Protein AF-A0A0M3TAP2-F1 (afdb_monomer)

Nearest PDB structures (foldseek):
  7vp4-assembly1_B  TM=6.637E-01  e=4.393E+00  Arabidopsis thaliana
  7vp2-assembly1_B  TM=6.674E-01  e=4.925E+00  Arabidopsis thaliana
  8uh7-assembly1_A  TM=3.361E-01  e=6.191E+00  Tequatrovirus

Organism: NCBI:txid361183

Solvent-accessible surface area (backbone atoms only — not comparable to full-atom values): 7162 Å² total; per-residue (Å²): 133,88,81,79,73,79,71,93,79,73,76,80,81,86,81,86,83,87,78,52,71,69,60,49,52,56,29,46,54,50,8,61,77,68,75,52,50,55,72,52,31,51,49,48,53,52,46,47,50,44,43,66,69,48,61,63,61,32,68,65,53,48,38,52,53,38,40,70,74,40,45,30,42,64,60,30,42,53,55,42,41,74,75,36,75,85,58,90,76,47,56,67,55,44,50,48,50,52,53,54,48,28,73,81,38,75,84,50,62,50,53,67,57,19,49,54,67,72,78,106

Mean predicted aligned error: 12.62 Å

Structure (mmCIF, N/CA/C/O backbone):
data_AF-A0A0M3TAP2-F1
#
_entry.id   AF-A0A0M3TAP2-F1
#
loop_
_atom_site.group_PDB
_atom_site.id
_atom_site.type_symbol
_atom_site.label_atom_id
_atom_site.label_alt_id
_atom_site.label_comp_id
_atom_site.label_asym_id
_atom_site.label_entity_id
_atom_site.label_seq_id
_atom_site.pdbx_PDB_ins_code
_atom_site.Cartn_x
_atom_site.Cartn_y
_atom_site.Cartn_z
_atom_site.occupancy
_atom_site.B_iso_or_equiv
_atom_site.auth_seq_id
_atom_site.auth_comp_id
_atom_site.auth_asym_id
_atom_site.auth_atom_id
_atom_site.pdbx_PDB_model_num
ATOM 1 N N . MET A 1 1 ? 13.777 -1.910 11.041 1.00 35.25 1 MET A N 1
ATOM 2 C CA . MET A 1 1 ? 12.643 -1.179 10.435 1.00 35.25 1 MET A CA 1
ATOM 3 C C . MET A 1 1 ? 13.176 0.134 9.886 1.00 35.25 1 MET A C 1
ATOM 5 O O . MET A 1 1 ? 13.505 1.017 10.667 1.00 35.25 1 MET A O 1
ATOM 9 N N . SER A 1 2 ? 13.387 0.226 8.573 1.00 39.41 2 SER A N 1
ATOM 10 C CA . SER A 1 2 ? 13.951 1.425 7.941 1.00 39.41 2 SER A CA 1
ATOM 11 C C . SER A 1 2 ? 12.888 2.520 7.873 1.00 39.41 2 SER A C 1
ATOM 13 O O . SER A 1 2 ? 11.932 2.415 7.113 1.00 39.41 2 SER A O 1
ATOM 15 N N . GLY A 1 3 ? 13.037 3.541 8.718 1.00 45.69 3 GLY A N 1
ATOM 16 C CA . GLY A 1 3 ? 12.188 4.728 8.742 1.00 45.69 3 GLY A CA 1
ATOM 17 C C . GLY A 1 3 ? 12.536 5.678 7.602 1.00 45.69 3 GLY A C 1
ATOM 18 O O . GLY A 1 3 ? 13.289 6.632 7.795 1.00 45.69 3 GLY A O 1
ATOM 19 N N . GLU A 1 4 ? 11.991 5.428 6.415 1.00 44.03 4 GLU A N 1
ATOM 20 C CA . GLU A 1 4 ? 11.967 6.427 5.348 1.00 44.03 4 GLU A CA 1
ATOM 21 C C . GLU A 1 4 ? 11.015 7.556 5.769 1.00 44.03 4 GLU A C 1
ATOM 23 O O . GLU A 1 4 ? 9.792 7.405 5.787 1.00 44.03 4 GLU A O 1
ATOM 28 N N . LYS A 1 5 ? 11.584 8.691 6.192 1.00 45.12 5 LYS A N 1
ATOM 29 C CA . LYS A 1 5 ? 10.807 9.903 6.470 1.00 45.12 5 LYS A CA 1
ATOM 30 C C . LYS A 1 5 ? 10.187 10.405 5.157 1.00 45.12 5 LYS A C 1
ATOM 32 O O . LYS A 1 5 ? 10.894 10.451 4.150 1.00 45.12 5 LYS A O 1
ATOM 37 N N . PRO A 1 6 ? 8.906 10.815 5.149 1.00 49.53 6 PRO A N 1
ATOM 38 C CA . PRO A 1 6 ? 8.265 11.342 3.948 1.00 49.53 6 PRO A CA 1
ATOM 39 C C . PRO A 1 6 ? 9.009 12.581 3.424 1.00 49.53 6 PRO A C 1
ATOM 41 O O . PRO A 1 6 ? 9.437 13.426 4.213 1.00 49.53 6 PRO A O 1
ATOM 44 N N . SER A 1 7 ? 9.152 12.687 2.095 1.00 47.53 7 SER A N 1
ATOM 45 C CA . SER A 1 7 ? 9.855 13.789 1.422 1.00 47.53 7 SER A CA 1
ATOM 46 C C . SER A 1 7 ? 9.405 15.170 1.927 1.00 47.53 7 SER A C 1
ATOM 48 O O . SER A 1 7 ? 8.196 15.430 2.011 1.00 47.53 7 SER A O 1
ATOM 50 N N . PRO A 1 8 ? 10.350 16.082 2.224 1.00 46.44 8 PRO A N 1
ATOM 51 C CA . PRO A 1 8 ? 10.049 17.391 2.784 1.00 46.44 8 PRO A CA 1
ATOM 52 C C . PRO A 1 8 ? 9.339 18.244 1.726 1.00 46.44 8 PRO A C 1
ATOM 54 O O . PRO A 1 8 ? 9.951 18.695 0.765 1.00 46.44 8 PRO A O 1
ATOM 57 N N . GLY A 1 9 ? 8.026 18.437 1.873 1.00 52.25 9 GLY A N 1
ATOM 58 C CA . GLY A 1 9 ? 7.258 19.344 1.009 1.00 52.25 9 GLY A CA 1
ATOM 59 C C . GLY A 1 9 ? 5.792 18.973 0.797 1.00 52.25 9 GLY A C 1
ATOM 60 O O . GLY A 1 9 ? 4.984 19.841 0.467 1.00 52.25 9 GLY A O 1
ATOM 61 N N . ARG A 1 10 ? 5.394 17.716 1.031 1.00 62.09 10 ARG A N 1
ATOM 62 C CA . ARG A 1 10 ? 3.985 17.324 0.893 1.00 62.09 10 ARG A CA 1
ATOM 63 C C . ARG A 1 10 ? 3.212 17.690 2.161 1.00 62.09 10 ARG A C 1
ATOM 65 O O . ARG A 1 10 ? 3.291 16.987 3.163 1.00 62.09 10 ARG A O 1
ATOM 72 N N . ARG A 1 11 ? 2.442 18.785 2.125 1.00 69.44 11 ARG A N 1
ATOM 73 C CA . ARG A 1 11 ? 1.463 19.082 3.186 1.00 69.44 11 ARG A CA 1
ATOM 74 C C . ARG A 1 11 ? 0.435 17.953 3.236 1.00 69.44 11 ARG A C 1
ATOM 76 O O . ARG A 1 11 ? -0.215 17.662 2.230 1.00 69.44 11 ARG A O 1
ATOM 83 N N . LEU A 1 12 ? 0.292 17.325 4.401 1.00 78.44 12 LEU A N 1
ATOM 84 C CA . LEU A 1 12 ? -0.775 16.361 4.640 1.00 78.44 12 LEU A CA 1
ATOM 85 C C . LEU A 1 12 ? -2.117 17.088 4.522 1.00 78.44 12 LEU A C 1
ATOM 87 O O . LEU A 1 12 ? -2.323 18.136 5.138 1.00 78.44 12 LEU A O 1
ATOM 91 N N . LYS A 1 13 ? -3.020 16.554 3.699 1.00 84.94 13 LYS A N 1
ATOM 92 C CA . LYS A 1 13 ? -4.389 17.064 3.623 1.00 84.94 13 LYS A CA 1
ATOM 93 C C . LYS A 1 13 ? -5.145 16.529 4.833 1.00 84.94 13 LYS A C 1
ATOM 95 O O . LYS A 1 13 ? -5.250 15.317 4.995 1.00 84.94 13 LYS A O 1
ATOM 100 N N . ARG A 1 14 ? -5.658 17.428 5.674 1.00 86.06 14 ARG A N 1
ATOM 101 C CA . ARG A 1 14 ? -6.565 17.042 6.756 1.00 86.06 14 ARG A CA 1
ATOM 102 C C . ARG A 1 14 ? -7.918 16.690 6.151 1.00 86.06 14 ARG A C 1
ATOM 104 O O . ARG A 1 14 ? -8.450 17.469 5.363 1.00 86.06 14 ARG A O 1
ATOM 111 N N . ILE A 1 15 ? -8.458 15.549 6.547 1.00 86.56 15 ILE A N 1
ATOM 112 C CA . ILE A 1 15 ? -9.829 15.148 6.241 1.00 86.56 15 ILE A CA 1
ATOM 113 C C . ILE A 1 15 ? -10.623 15.069 7.545 1.00 86.56 15 ILE A C 1
ATOM 115 O O . ILE A 1 15 ? -10.053 14.780 8.598 1.00 86.56 15 ILE A O 1
ATOM 119 N N . SER A 1 16 ? -11.920 15.344 7.458 1.00 90.62 16 SER A N 1
ATOM 120 C CA . SER A 1 16 ? -12.900 15.067 8.506 1.00 90.62 16 SER A CA 1
ATOM 121 C C . SER A 1 16 ? -13.933 14.133 7.901 1.00 90.62 16 SER A C 1
ATOM 123 O O . SER A 1 16 ? -14.413 14.401 6.800 1.00 90.62 16 SER A O 1
ATOM 125 N N . VAL A 1 17 ? -14.247 13.043 8.591 1.00 87.62 17 VAL A N 1
ATOM 126 C CA . VAL A 1 17 ? -15.161 12.012 8.094 1.00 87.62 17 VAL A CA 1
ATOM 127 C C . VAL A 1 17 ? -16.207 11.749 9.167 1.00 87.62 17 VAL A C 1
ATOM 129 O O . VAL A 1 17 ? -15.862 11.642 10.341 1.00 87.62 17 VAL A O 1
ATOM 132 N N . ALA A 1 18 ? -17.472 11.679 8.758 1.00 93.19 18 ALA A N 1
ATOM 133 C CA . ALA A 1 18 ? -18.547 11.151 9.585 1.00 93.19 18 ALA A CA 1
ATOM 134 C C . ALA A 1 18 ? -18.678 9.658 9.276 1.00 93.19 18 ALA A C 1
ATOM 136 O O . ALA A 1 18 ? -18.801 9.287 8.108 1.00 93.19 18 ALA A O 1
ATOM 137 N N . LEU A 1 19 ? -18.601 8.827 10.310 1.00 92.06 19 LEU A N 1
ATOM 138 C CA . LEU A 1 19 ? -18.766 7.384 10.188 1.00 92.06 19 LEU A CA 1
ATOM 139 C C . LEU A 1 19 ? -20.251 7.029 10.265 1.00 92.06 19 LEU A C 1
ATOM 141 O O . LEU A 1 19 ? -21.010 7.683 10.984 1.00 92.06 19 LEU A O 1
ATOM 145 N N . GLN A 1 20 ? -20.653 6.016 9.504 1.00 94.69 20 GLN A N 1
ATOM 146 C CA . GLN A 1 20 ? -21.986 5.429 9.613 1.00 94.69 20 GLN A CA 1
ATOM 147 C C . GLN A 1 20 ? -22.091 4.571 10.884 1.00 94.69 20 GLN A C 1
ATOM 149 O O . GLN A 1 20 ? -21.078 4.211 11.485 1.00 94.69 20 GLN A O 1
ATOM 154 N N . GLU A 1 21 ? -23.318 4.289 11.324 1.00 94.25 21 GLU A N 1
ATOM 155 C CA . GLU A 1 21 ? -23.587 3.561 12.574 1.00 94.25 21 GLU A CA 1
ATOM 156 C C . GLU A 1 21 ? -22.976 2.152 12.565 1.00 94.25 21 GLU A C 1
ATOM 158 O O . GLU A 1 21 ? -22.303 1.766 13.514 1.00 94.25 21 GLU A O 1
ATOM 163 N N . ASP A 1 22 ? -23.112 1.429 11.456 1.00 93.81 22 ASP A N 1
ATOM 164 C CA . ASP A 1 22 ? -22.517 0.107 11.237 1.00 93.81 22 ASP A CA 1
ATOM 165 C C . ASP A 1 22 ? -20.980 0.125 11.300 1.00 93.81 22 ASP A C 1
ATOM 167 O O . ASP A 1 22 ? -20.362 -0.759 11.891 1.00 93.81 22 ASP A O 1
ATOM 171 N N . GLN A 1 23 ? -20.350 1.162 10.744 1.00 92.25 23 GLN A N 1
ATOM 172 C CA . GLN A 1 23 ? -18.900 1.363 10.810 1.00 92.25 23 GLN A CA 1
ATOM 173 C C . GLN A 1 23 ? -18.429 1.661 12.235 1.00 9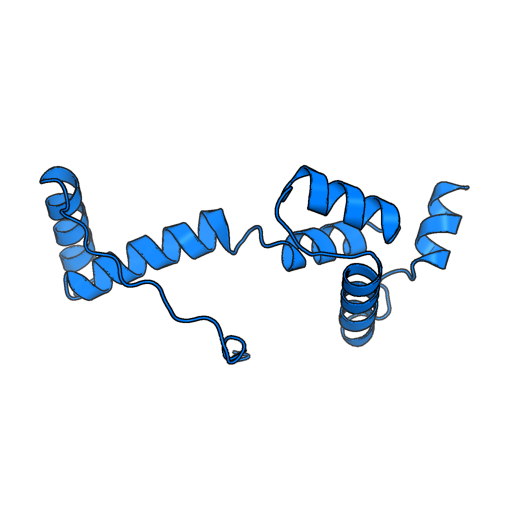2.25 23 GLN A C 1
ATOM 175 O O . GLN A 1 23 ? -17.331 1.259 12.615 1.00 92.25 23 GLN A O 1
ATOM 180 N N . TYR A 1 24 ? -19.242 2.379 13.011 1.00 94.44 24 TYR A N 1
ATOM 181 C CA . TYR A 1 24 ? -18.965 2.657 14.416 1.00 94.44 24 TYR A CA 1
ATOM 182 C C . TYR A 1 24 ? -19.015 1.377 15.246 1.00 94.44 24 TYR A C 1
ATOM 184 O O . TYR A 1 24 ? -18.051 1.081 15.945 1.00 94.44 24 TYR A O 1
ATOM 192 N N . ILE A 1 25 ? -20.091 0.601 15.092 1.00 95.44 25 ILE A N 1
ATOM 193 C CA . ILE A 1 25 ? -20.286 -0.679 15.782 1.00 95.44 25 ILE A CA 1
ATOM 194 C C . ILE A 1 25 ? -19.126 -1.627 15.472 1.00 95.44 25 ILE A C 1
ATOM 196 O O . ILE A 1 25 ? -18.484 -2.133 16.386 1.00 95.44 25 ILE A O 1
ATOM 200 N N . GLY A 1 26 ? -18.777 -1.796 14.193 1.00 93.81 26 GLY A N 1
ATOM 201 C CA . GLY A 1 26 ? -17.665 -2.670 13.815 1.00 93.81 26 GLY A CA 1
ATOM 202 C C . GLY A 1 26 ? -16.313 -2.223 14.390 1.00 93.81 26 GLY A C 1
ATOM 203 O O . GLY A 1 26 ? -15.470 -3.058 14.706 1.00 93.81 26 GLY A O 1
ATOM 204 N N . LEU A 1 27 ? -16.081 -0.917 14.560 1.00 94.81 27 LEU A N 1
ATOM 205 C CA . LEU A 1 27 ? -14.862 -0.421 15.208 1.00 94.81 27 LEU A CA 1
ATOM 206 C C . LEU A 1 27 ? -14.868 -0.636 16.727 1.00 94.81 27 LEU A C 1
ATOM 208 O O . LEU A 1 27 ? -13.797 -0.853 17.294 1.00 94.81 27 LEU A O 1
ATOM 212 N N . GLU A 1 28 ? -16.031 -0.562 17.378 1.00 96.50 28 GLU A N 1
ATOM 213 C CA . GLU A 1 28 ? -16.179 -0.873 18.805 1.00 96.50 28 GLU A CA 1
ATOM 214 C C . GLU A 1 28 ? -15.897 -2.351 19.075 1.00 96.50 28 GLU A C 1
ATOM 216 O O . GLU A 1 28 ? -15.077 -2.648 19.940 1.00 96.50 28 GLU A O 1
ATOM 221 N N . GLU A 1 29 ? -16.459 -3.258 18.270 1.00 95.31 29 GLU A N 1
ATOM 222 C CA . GLU A 1 29 ? -16.187 -4.701 18.355 1.00 95.31 29 GLU A CA 1
ATOM 223 C C . GLU A 1 29 ? -14.682 -4.994 18.245 1.00 95.31 29 GLU A C 1
ATOM 225 O O . GLU A 1 29 ? -14.103 -5.675 19.090 1.00 95.31 29 GLU A O 1
ATOM 230 N N . VAL A 1 30 ? -14.006 -4.397 17.256 1.00 89.12 30 VAL A N 1
ATOM 231 C CA . VAL A 1 30 ? -12.551 -4.546 17.080 1.00 89.12 30 VAL A CA 1
ATOM 232 C C . VAL A 1 30 ? -11.773 -3.981 18.271 1.00 89.12 30 VAL A C 1
ATOM 234 O O . VAL A 1 30 ? -10.771 -4.563 18.690 1.00 89.12 30 VAL A O 1
ATOM 237 N N . ALA A 1 31 ? -12.197 -2.839 18.816 1.00 93.00 31 ALA A N 1
ATOM 238 C CA . ALA A 1 31 ? -11.540 -2.226 19.965 1.00 93.00 31 ALA A CA 1
ATOM 239 C C . ALA A 1 31 ? -11.655 -3.106 21.219 1.00 93.00 31 ALA A C 1
ATOM 241 O O . ALA A 1 31 ? -10.661 -3.276 21.930 1.00 93.00 31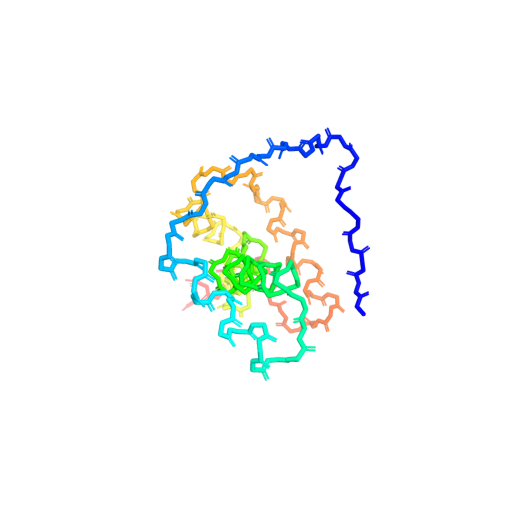 ALA A O 1
ATOM 242 N N . GLU A 1 32 ? -12.830 -3.691 21.458 1.00 94.81 32 GLU A N 1
ATOM 243 C CA . GLU A 1 32 ? -13.080 -4.625 22.557 1.00 94.81 32 GLU A CA 1
ATOM 244 C C . GLU A 1 32 ? -12.260 -5.908 22.403 1.00 94.81 32 GLU A C 1
ATOM 246 O O . GLU A 1 32 ? -11.516 -6.266 23.321 1.00 94.81 32 GLU A O 1
ATOM 251 N N . ASP A 1 33 ? -12.311 -6.541 21.228 1.00 92.19 33 ASP A N 1
ATOM 252 C CA . ASP A 1 33 ? -11.586 -7.781 20.933 1.00 92.19 33 ASP A CA 1
ATOM 253 C C . ASP A 1 33 ? -10.069 -7.623 21.102 1.00 92.19 33 ASP A C 1
ATOM 255 O O . ASP A 1 33 ? -9.375 -8.524 21.583 1.00 92.19 33 ASP A O 1
ATOM 259 N N . MET A 1 34 ? -9.536 -6.463 20.717 1.00 84.94 34 MET A N 1
ATOM 260 C CA . MET A 1 34 ? -8.109 -6.159 20.818 1.00 84.94 34 MET A CA 1
ATOM 261 C C . MET A 1 34 ? -7.708 -5.557 22.174 1.00 84.94 34 MET A C 1
ATOM 263 O O . MET A 1 34 ? -6.511 -5.437 22.449 1.00 84.94 34 MET A O 1
ATOM 267 N N . GLY A 1 35 ? -8.667 -5.156 23.015 1.00 91.50 35 GLY A N 1
ATOM 268 C CA . GLY A 1 35 ? -8.411 -4.443 24.268 1.00 91.50 35 GLY A CA 1
ATOM 269 C C . GLY A 1 35 ? -7.740 -3.075 24.071 1.00 91.50 35 GLY A C 1
ATOM 270 O O . GLY A 1 35 ? -6.891 -2.680 24.873 1.00 91.50 35 GLY A O 1
ATOM 271 N N . VAL A 1 36 ? -8.078 -2.365 22.991 1.00 89.81 36 VAL A N 1
ATOM 272 C CA . VAL A 1 36 ? -7.501 -1.059 22.615 1.00 89.81 36 VAL A CA 1
ATOM 273 C C . VAL A 1 36 ? -8.570 0.031 22.56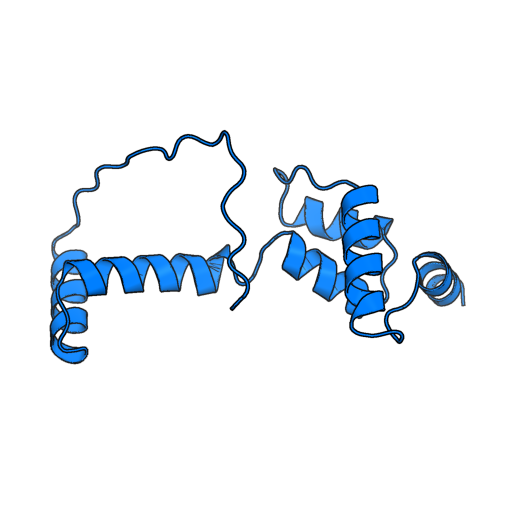4 1.00 89.81 36 VAL A C 1
ATOM 275 O O . VAL A 1 36 ? -9.754 -0.215 22.767 1.00 89.81 36 VAL A O 1
ATOM 278 N N . THR A 1 37 ? -8.170 1.279 22.307 1.00 90.62 37 THR A N 1
ATOM 279 C CA . THR A 1 37 ? -9.143 2.365 22.145 1.00 90.62 37 THR A CA 1
ATOM 280 C C . THR A 1 37 ? -9.789 2.340 20.760 1.00 90.62 37 THR A C 1
ATOM 282 O O . THR A 1 37 ? -9.175 1.913 19.782 1.00 90.62 37 THR A O 1
ATOM 285 N N . LEU A 1 38 ? -10.984 2.923 20.637 1.00 90.38 38 LEU A N 1
ATOM 286 C CA . LEU A 1 38 ? -11.666 3.089 19.348 1.00 90.38 38 LEU A CA 1
ATOM 287 C C . LEU A 1 38 ? -10.804 3.829 18.306 1.00 90.38 38 LEU A C 1
ATOM 289 O O . LEU A 1 38 ? -10.825 3.516 17.117 1.00 90.38 38 LEU A O 1
ATOM 293 N N . ALA A 1 39 ? -10.000 4.802 18.748 1.00 83.38 39 ALA A N 1
ATOM 294 C CA . ALA A 1 39 ? -9.082 5.527 17.874 1.00 83.38 39 ALA A CA 1
ATOM 295 C C . ALA A 1 39 ? -7.922 4.647 17.377 1.00 83.38 39 ALA A C 1
ATOM 297 O O . ALA A 1 39 ? -7.453 4.840 16.255 1.00 83.38 39 ALA A O 1
ATOM 298 N N . ASP A 1 40 ? -7.449 3.707 18.198 1.00 74.31 40 ASP A N 1
ATOM 299 C CA . ASP A 1 40 ? -6.428 2.737 17.802 1.00 74.31 40 ASP A CA 1
ATOM 300 C C . ASP A 1 40 ? -7.006 1.710 16.826 1.00 74.31 40 ASP A C 1
ATOM 302 O O . ASP A 1 40 ? -6.396 1.476 15.786 1.00 74.31 40 ASP A O 1
ATOM 306 N N . ALA A 1 41 ? -8.214 1.201 17.088 1.00 86.12 41 ALA A N 1
ATOM 307 C CA . ALA A 1 41 ? -8.941 0.323 16.170 1.00 86.12 41 ALA A CA 1
ATOM 308 C C . ALA A 1 41 ? -9.167 0.993 14.803 1.00 86.12 41 ALA A C 1
ATOM 310 O O . ALA A 1 41 ? -8.867 0.413 13.761 1.00 86.12 41 ALA A O 1
ATOM 311 N N . ALA A 1 42 ? -9.590 2.264 14.788 1.00 88.00 42 ALA A N 1
ATOM 312 C CA . ALA A 1 42 ? -9.748 3.032 13.553 1.00 88.00 42 ALA A CA 1
ATOM 313 C C . ALA A 1 42 ? -8.419 3.213 12.802 1.00 88.00 42 ALA A C 1
ATOM 315 O O . ALA A 1 42 ? -8.372 3.087 11.576 1.00 88.00 42 ALA A O 1
ATOM 316 N N . ARG A 1 43 ? -7.320 3.492 13.518 1.00 82.50 43 ARG A N 1
ATOM 317 C CA . ARG A 1 43 ? -5.987 3.567 12.900 1.00 82.50 43 ARG A CA 1
ATOM 318 C C . ARG A 1 43 ? -5.563 2.226 12.325 1.00 82.50 43 ARG A C 1
ATOM 320 O O . ARG A 1 43 ? -5.021 2.219 11.225 1.00 82.50 43 ARG A O 1
ATOM 327 N N . GLU A 1 44 ? -5.811 1.127 13.024 1.00 79.31 44 GLU A N 1
ATOM 328 C CA . GLU A 1 44 ? -5.455 -0.209 12.553 1.00 79.31 44 GLU A CA 1
ATOM 329 C C . GLU A 1 44 ? -6.268 -0.609 11.321 1.00 79.31 44 GLU A C 1
ATOM 331 O O . GLU A 1 44 ? -5.690 -1.062 10.341 1.00 79.31 44 GLU A O 1
ATOM 336 N N . ALA A 1 45 ? -7.575 -0.338 11.294 1.00 85.94 45 ALA A N 1
ATOM 337 C CA . ALA A 1 45 ? -8.413 -0.579 10.121 1.00 85.94 45 ALA A CA 1
ATOM 338 C C . ALA A 1 45 ? -7.923 0.211 8.892 1.00 85.94 45 ALA A C 1
ATOM 340 O O . ALA A 1 45 ? -7.759 -0.349 7.805 1.00 85.94 45 ALA A O 1
ATOM 341 N N . ILE A 1 46 ? -7.612 1.502 9.069 1.00 85.31 46 ILE A N 1
ATOM 342 C CA . ILE A 1 46 ? -7.047 2.345 8.004 1.00 85.31 46 ILE A CA 1
ATOM 343 C C . ILE A 1 46 ? -5.678 1.815 7.568 1.00 85.31 46 ILE A C 1
ATOM 345 O O . ILE A 1 46 ? -5.412 1.719 6.371 1.00 85.31 46 ILE A O 1
ATOM 349 N N . ASN A 1 47 ? -4.808 1.465 8.516 1.00 73.00 47 ASN A N 1
ATOM 350 C CA . ASN A 1 47 ? -3.488 0.920 8.220 1.00 73.00 47 ASN A CA 1
ATOM 351 C C . ASN A 1 47 ? -3.601 -0.400 7.472 1.00 73.00 47 ASN A C 1
ATOM 353 O O . ASN A 1 47 ? -2.913 -0.566 6.479 1.00 73.00 47 ASN A O 1
ATOM 357 N N . SER A 1 48 ? -4.473 -1.309 7.892 1.00 77.62 48 SER A N 1
ATOM 358 C CA . SER A 1 48 ? -4.696 -2.596 7.242 1.00 77.62 48 SER A CA 1
ATOM 359 C C . SER A 1 48 ? -5.206 -2.413 5.816 1.00 77.62 48 SER A C 1
ATOM 361 O O . SER A 1 48 ? -4.624 -2.979 4.894 1.00 77.62 48 SER A O 1
ATOM 363 N N . TYR A 1 49 ? -6.195 -1.545 5.590 1.00 79.81 49 TYR A N 1
ATOM 364 C CA . TYR A 1 49 ? -6.652 -1.203 4.240 1.00 79.81 49 TYR A CA 1
ATOM 365 C C . TYR A 1 49 ? -5.507 -0.630 3.392 1.00 79.81 49 TYR A C 1
ATOM 367 O O . TYR A 1 49 ? -5.218 -1.098 2.289 1.00 79.81 49 TYR A O 1
ATOM 375 N N . LEU A 1 50 ? -4.774 0.348 3.929 1.00 74.44 50 LEU A N 1
ATOM 376 C CA . LEU A 1 50 ? -3.665 0.969 3.214 1.00 74.44 50 LEU A CA 1
ATOM 377 C C . LEU A 1 50 ? -2.505 -0.002 2.980 1.00 74.44 50 LEU A C 1
ATOM 379 O O . LEU A 1 50 ? -1.891 0.061 1.923 1.00 74.44 50 LEU A O 1
ATOM 383 N N . LEU A 1 51 ? -2.198 -0.901 3.912 1.00 65.25 51 LEU A N 1
ATOM 384 C CA . LEU A 1 51 ? -1.090 -1.852 3.831 1.00 65.25 51 LEU A CA 1
ATOM 385 C C . LEU A 1 51 ? -1.415 -3.030 2.920 1.00 65.25 51 LEU A C 1
ATOM 387 O O . LEU A 1 51 ? -0.576 -3.415 2.103 1.00 65.25 51 LEU A O 1
ATOM 391 N N . THR A 1 52 ? -2.623 -3.565 3.036 1.00 62.91 52 THR A N 1
ATOM 392 C CA . THR A 1 52 ? -3.074 -4.761 2.325 1.00 62.91 52 THR A CA 1
ATOM 393 C C . THR A 1 52 ? -3.498 -4.417 0.901 1.00 62.91 52 THR A C 1
ATOM 395 O O . THR A 1 52 ? -3.076 -5.091 -0.039 1.00 62.91 52 THR A O 1
ATOM 398 N N . GLU A 1 53 ? -4.236 -3.321 0.707 1.00 57.62 53 GLU A N 1
ATOM 399 C CA . GLU A 1 53 ? -4.770 -2.955 -0.609 1.00 57.62 53 GLU A CA 1
ATOM 400 C C . GLU A 1 53 ? -3.881 -1.966 -1.378 1.00 57.62 53 GLU A C 1
ATOM 402 O O . GLU A 1 53 ? -3.780 -2.062 -2.601 1.00 57.62 53 GLU A O 1
ATOM 407 N N . HIS A 1 54 ? -3.159 -1.061 -0.700 1.00 51.28 54 HIS A N 1
ATOM 408 C CA . HIS A 1 54 ? -2.432 0.026 -1.379 1.00 51.28 54 HIS A CA 1
ATOM 409 C C . HIS A 1 54 ? -0.894 0.008 -1.245 1.00 51.28 54 HIS A C 1
ATOM 411 O O . HIS A 1 54 ? -0.207 0.436 -2.173 1.00 51.28 54 HIS A O 1
ATOM 417 N N . TRP A 1 55 ? -0.304 -0.484 -0.149 1.00 53.31 55 TRP A N 1
ATOM 418 C CA . TRP A 1 55 ? 1.156 -0.516 0.074 1.00 53.31 55 TRP A CA 1
ATOM 419 C C . TRP A 1 55 ? 1.759 -1.918 -0.118 1.00 53.31 55 TRP A C 1
ATOM 421 O O . TRP A 1 55 ? 2.982 -2.079 -0.178 1.00 53.31 55 TRP A O 1
ATOM 431 N N . GLY A 1 56 ? 0.928 -2.950 -0.276 1.00 53.88 56 GLY A N 1
ATOM 432 C CA . GLY A 1 56 ? 1.298 -4.240 -0.864 1.00 53.88 56 GLY A CA 1
ATOM 433 C C . GLY A 1 56 ? 1.541 -4.139 -2.374 1.00 53.88 56 GLY A C 1
ATOM 434 O O . GLY A 1 56 ? 2.358 -4.873 -2.922 1.00 53.88 56 GLY A O 1
ATOM 435 N N . GLN A 1 57 ? 0.904 -3.162 -3.023 1.00 65.94 57 GLN A N 1
ATOM 436 C CA . GLN A 1 57 ? 0.992 -2.890 -4.455 1.00 65.94 57 GLN A CA 1
ATOM 437 C C . GLN A 1 57 ? 1.486 -1.460 -4.705 1.00 65.94 57 GLN A C 1
ATOM 439 O O . GLN A 1 57 ? 0.814 -0.666 -5.349 1.00 65.94 57 GLN A O 1
ATOM 444 N N . THR A 1 58 ? 2.653 -1.089 -4.176 1.00 78.56 58 THR A N 1
ATOM 445 C CA . THR A 1 58 ? 3.278 0.179 -4.580 1.00 78.56 58 THR A CA 1
ATOM 446 C C . THR A 1 58 ? 3.933 0.038 -5.948 1.00 78.56 58 THR A C 1
ATOM 448 O O . THR A 1 58 ? 4.304 -1.062 -6.364 1.00 78.56 58 THR A O 1
ATOM 451 N N . VAL A 1 59 ? 4.153 1.170 -6.617 1.00 82.62 59 VAL A N 1
ATOM 452 C CA . VAL A 1 59 ? 4.960 1.229 -7.842 1.00 82.62 59 VAL A CA 1
ATOM 453 C C . VAL A 1 59 ? 6.318 0.546 -7.641 1.00 82.62 59 VAL A C 1
ATOM 455 O O . VAL A 1 59 ? 6.713 -0.274 -8.463 1.00 82.62 59 VAL A O 1
ATOM 458 N N . GLY A 1 60 ? 6.994 0.826 -6.521 1.00 85.62 60 GLY A N 1
ATOM 459 C CA . GLY A 1 60 ? 8.282 0.218 -6.187 1.00 85.62 60 GLY A CA 1
ATOM 460 C C . GLY A 1 60 ? 8.194 -1.298 -6.019 1.00 85.62 60 GLY A C 1
ATOM 461 O O . GLY A 1 60 ? 8.955 -2.013 -6.657 1.00 85.62 60 GLY A O 1
ATOM 462 N N . LYS A 1 61 ? 7.223 -1.807 -5.246 1.00 87.44 61 LYS A N 1
ATOM 463 C CA . LYS A 1 61 ? 7.048 -3.258 -5.062 1.00 87.44 61 LYS A CA 1
ATOM 464 C C . LYS A 1 61 ? 6.704 -3.975 -6.362 1.00 87.44 61 LYS A C 1
ATOM 466 O O . LYS A 1 61 ? 7.213 -5.065 -6.605 1.00 87.44 61 LYS A O 1
ATOM 471 N N . LEU A 1 62 ? 5.856 -3.376 -7.201 1.00 89.94 62 LEU A N 1
ATOM 472 C CA . LEU A 1 62 ? 5.564 -3.931 -8.519 1.00 89.94 62 LEU A CA 1
ATOM 473 C C . LEU A 1 62 ? 6.822 -3.934 -9.392 1.00 89.94 62 LEU A C 1
ATOM 475 O O . LEU A 1 62 ? 7.138 -4.962 -9.979 1.00 89.94 62 LEU A O 1
ATOM 479 N N . ALA A 1 63 ? 7.562 -2.825 -9.440 1.00 91.81 63 ALA A N 1
ATOM 480 C CA . ALA A 1 63 ? 8.797 -2.736 -10.210 1.00 91.81 63 ALA A CA 1
ATOM 481 C C . ALA A 1 63 ? 9.821 -3.787 -9.756 1.00 91.81 63 ALA A C 1
ATOM 483 O O . A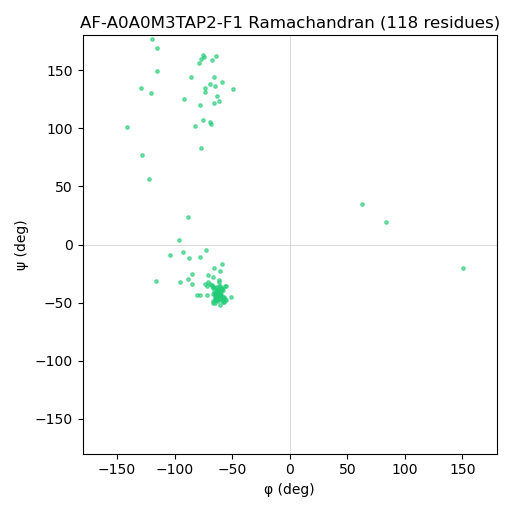LA A 1 63 ? 10.355 -4.516 -10.587 1.00 91.81 63 ALA A O 1
ATOM 484 N N . GLU A 1 64 ? 10.047 -3.919 -8.448 1.00 92.94 64 GLU A N 1
ATOM 485 C CA . GLU A 1 64 ? 10.950 -4.916 -7.866 1.00 92.94 64 GLU A CA 1
ATOM 486 C C . GLU A 1 64 ? 10.498 -6.351 -8.200 1.00 92.94 64 GLU A C 1
ATOM 488 O O . GLU A 1 64 ? 11.312 -7.176 -8.621 1.00 92.94 64 GLU A O 1
ATOM 493 N N . ALA A 1 65 ? 9.197 -6.648 -8.112 1.00 92.69 65 ALA A N 1
ATOM 494 C CA . ALA A 1 65 ? 8.653 -7.960 -8.465 1.00 92.69 65 ALA A CA 1
ATOM 495 C C . ALA A 1 65 ? 8.816 -8.293 -9.959 1.00 92.69 65 ALA A C 1
ATOM 497 O O . ALA A 1 65 ? 9.159 -9.422 -10.309 1.00 92.69 65 ALA A O 1
ATOM 498 N N . GLU A 1 66 ? 8.589 -7.330 -10.853 1.00 94.75 66 GLU A N 1
ATOM 499 C CA . GLU A 1 66 ? 8.759 -7.520 -12.298 1.00 94.75 66 GLU A CA 1
ATOM 500 C C . GLU A 1 66 ? 10.246 -7.621 -12.694 1.00 94.75 66 GLU A C 1
ATOM 502 O O . GLU A 1 66 ? 10.607 -8.447 -13.534 1.00 94.75 66 GLU A O 1
ATOM 507 N N . ILE A 1 67 ? 11.139 -6.876 -12.031 1.00 95.38 67 ILE A N 1
ATOM 508 C CA . ILE A 1 67 ? 12.596 -7.019 -12.192 1.00 95.38 67 ILE A CA 1
ATOM 509 C C . ILE A 1 67 ? 13.055 -8.418 -11.762 1.00 95.38 67 ILE A C 1
ATOM 511 O O . ILE A 1 67 ? 13.852 -9.043 -12.466 1.00 95.38 67 ILE A O 1
ATOM 515 N N . ALA A 1 68 ? 12.547 -8.936 -10.638 1.00 92.94 68 ALA A N 1
ATOM 516 C CA . ALA A 1 68 ? 12.888 -10.273 -10.148 1.00 92.94 68 ALA A CA 1
ATOM 517 C C . ALA A 1 68 ? 12.483 -11.389 -11.128 1.00 92.94 68 ALA A C 1
ATOM 519 O O . ALA A 1 68 ? 13.173 -12.401 -11.225 1.00 92.94 68 ALA A O 1
ATOM 520 N N . LYS A 1 69 ? 11.412 -11.182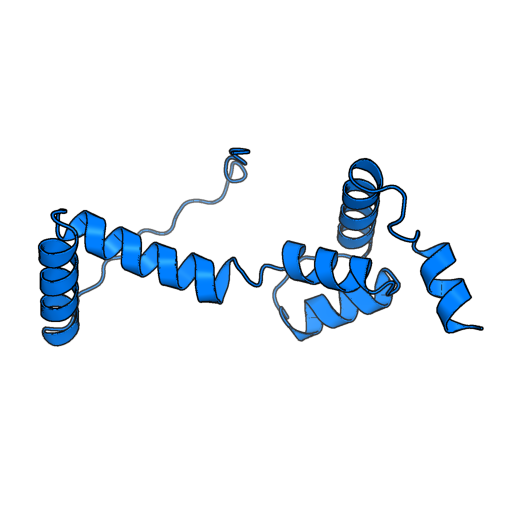 -11.907 1.00 93.06 69 LYS A N 1
ATOM 521 C CA . LYS A 1 69 ? 10.986 -12.082 -12.996 1.00 93.06 69 LYS A CA 1
ATOM 522 C C . LYS A 1 69 ? 11.891 -12.011 -14.234 1.00 93.06 69 LYS A C 1
ATOM 524 O O . LYS A 1 69 ? 11.694 -12.771 -15.176 1.00 93.06 69 LYS A O 1
ATOM 529 N N . GLY A 1 70 ? 12.878 -11.116 -14.245 1.00 94.00 70 GLY A N 1
ATOM 530 C CA . GLY A 1 70 ? 13.846 -10.982 -15.328 1.00 94.00 70 GLY A CA 1
ATOM 531 C C . GLY A 1 70 ? 13.369 -10.139 -16.507 1.00 94.00 70 GLY A C 1
ATOM 532 O O . GLY A 1 70 ? 13.952 -10.251 -17.581 1.00 94.00 70 GLY A O 1
ATOM 533 N N . LEU A 1 71 ? 12.346 -9.299 -16.328 1.00 95.69 71 LEU A N 1
ATOM 534 C CA . LEU A 1 71 ? 11.908 -8.360 -17.365 1.00 95.69 71 LEU A CA 1
ATOM 535 C C . LEU A 1 71 ? 12.963 -7.275 -17.609 1.00 95.69 71 LEU A C 1
ATOM 537 O O . LEU A 1 71 ? 13.807 -7.014 -16.745 1.00 95.69 71 LEU A O 1
ATOM 541 N N . THR A 1 72 ? 12.916 -6.626 -18.774 1.00 97.12 72 THR A N 1
ATOM 542 C CA . THR A 1 72 ? 13.738 -5.433 -19.057 1.00 97.12 72 THR A CA 1
ATOM 543 C C . THR A 1 72 ? 13.178 -4.197 -18.349 1.00 97.12 72 THR A C 1
ATOM 545 O O . THR A 1 72 ? 12.039 -4.190 -17.888 1.00 97.12 72 THR A O 1
ATOM 548 N N . ASN A 1 73 ? 13.971 -3.134 -18.224 1.00 95.38 73 ASN A N 1
ATOM 549 C CA . ASN A 1 73 ? 13.526 -1.892 -17.589 1.00 95.38 73 ASN A CA 1
ATOM 550 C C . ASN A 1 73 ? 12.326 -1.265 -18.310 1.00 95.38 73 ASN A C 1
ATOM 552 O O . ASN A 1 73 ? 11.461 -0.700 -17.647 1.00 95.38 73 ASN A O 1
ATOM 556 N N . GLU A 1 74 ? 12.284 -1.375 -19.639 1.00 95.94 74 GLU A N 1
ATOM 557 C CA . GLU A 1 74 ? 11.188 -0.856 -20.462 1.00 95.94 74 GLU A CA 1
ATOM 558 C C . GLU A 1 74 ? 9.891 -1.623 -20.177 1.00 95.94 74 GLU A C 1
ATOM 560 O O . GLU A 1 74 ? 8.881 -1.030 -19.819 1.00 95.94 74 GLU A O 1
ATOM 565 N N . GLU A 1 75 ? 9.947 -2.956 -20.185 1.00 95.75 75 GLU A N 1
ATOM 566 C CA . GLU A 1 75 ? 8.781 -3.807 -19.907 1.00 95.75 75 GLU A CA 1
ATOM 567 C C . GLU A 1 75 ? 8.258 -3.635 -18.475 1.00 95.75 75 GLU A C 1
ATOM 569 O O . GLU A 1 75 ? 7.053 -3.681 -18.220 1.00 95.75 75 GLU A O 1
ATOM 574 N N . VAL A 1 76 ? 9.165 -3.441 -17.515 1.00 95.88 76 VAL A N 1
ATOM 575 C CA . VAL A 1 76 ? 8.790 -3.142 -16.129 1.00 95.88 76 VAL A CA 1
ATOM 576 C C . VAL A 1 76 ? 8.085 -1.789 -16.057 1.00 95.88 76 VAL A C 1
ATOM 578 O O . VAL A 1 76 ? 7.055 -1.684 -15.392 1.00 95.88 76 VAL A O 1
ATOM 581 N N . LEU A 1 77 ? 8.606 -0.764 -16.739 1.00 95.44 77 LEU A N 1
ATOM 582 C CA . LEU A 1 77 ? 7.985 0.558 -16.784 1.00 95.44 77 LEU A CA 1
ATOM 583 C C . LEU A 1 77 ? 6.584 0.492 -17.400 1.00 95.44 77 LEU A C 1
ATOM 585 O O . LEU A 1 77 ? 5.644 1.019 -16.810 1.00 95.44 77 LEU A O 1
ATOM 589 N N . GLU A 1 78 ? 6.426 -0.202 -18.526 1.00 95.44 78 GLU A N 1
ATOM 590 C CA . GLU A 1 78 ? 5.127 -0.410 -19.172 1.00 95.44 78 GLU A CA 1
ATOM 591 C C . GLU A 1 78 ? 4.120 -1.062 -18.218 1.00 95.44 78 GLU A C 1
ATOM 593 O O . GLU A 1 78 ? 3.003 -0.568 -18.059 1.00 95.44 78 GLU A O 1
ATOM 598 N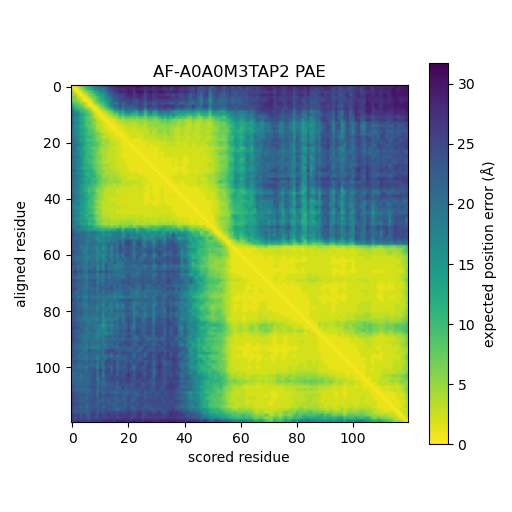 N . ARG A 1 79 ? 4.516 -2.129 -17.509 1.00 92.94 79 ARG A N 1
ATOM 599 C CA . ARG A 1 79 ? 3.644 -2.805 -16.529 1.00 92.94 79 ARG A CA 1
ATOM 600 C C . ARG A 1 79 ? 3.297 -1.921 -15.339 1.00 92.94 79 ARG A C 1
ATOM 602 O O . ARG A 1 79 ? 2.169 -1.964 -14.844 1.00 92.94 79 ARG A O 1
ATOM 609 N N . VAL A 1 80 ? 4.253 -1.119 -14.882 1.00 90.00 80 VAL A N 1
ATOM 610 C CA . VAL A 1 80 ? 4.044 -0.153 -13.804 1.00 90.00 80 VAL A CA 1
ATOM 611 C C . VAL A 1 80 ? 3.058 0.928 -14.226 1.00 90.00 80 VAL A C 1
ATOM 613 O O . VAL A 1 80 ? 2.125 1.191 -13.475 1.00 90.00 80 VAL A O 1
ATOM 616 N N . LEU A 1 81 ? 3.212 1.520 -15.409 1.00 89.62 81 LEU A N 1
ATOM 617 C CA . LEU A 1 81 ? 2.321 2.574 -15.898 1.00 89.62 81 LEU A CA 1
ATOM 618 C C . LEU A 1 81 ? 0.936 2.037 -16.275 1.00 89.62 81 LEU A C 1
ATOM 620 O O . LEU A 1 81 ? -0.057 2.721 -16.047 1.00 89.62 81 LEU A O 1
ATOM 624 N N . ALA A 1 82 ? 0.843 0.796 -16.760 1.00 90.00 82 ALA A N 1
ATOM 625 C CA . ALA A 1 82 ? -0.439 0.138 -17.003 1.00 90.00 82 ALA A CA 1
ATOM 626 C C . ALA A 1 82 ? -1.250 -0.032 -15.709 1.00 90.00 82 ALA A C 1
ATOM 628 O O . ALA A 1 82 ? -2.468 0.140 -15.708 1.00 90.00 82 ALA A O 1
ATOM 629 N N . LYS A 1 83 ? -0.578 -0.349 -14.595 1.00 84.31 83 LYS A N 1
ATOM 630 C CA . LYS A 1 83 ? -1.226 -0.541 -13.291 1.00 84.31 83 LYS A CA 1
ATOM 631 C C . LYS A 1 83 ? -1.369 0.749 -12.479 1.00 84.31 83 LYS A C 1
ATOM 633 O O . LYS A 1 83 ? -2.318 0.886 -11.712 1.00 84.31 83 LYS A O 1
ATOM 638 N N . PHE A 1 84 ? -0.461 1.702 -12.661 1.00 83.81 84 PHE A N 1
ATOM 639 C CA . PHE A 1 84 ? -0.455 3.003 -11.997 1.00 83.81 84 PHE A CA 1
ATOM 640 C C . PHE A 1 84 ? -0.337 4.133 -13.034 1.00 83.81 84 PHE A C 1
ATOM 642 O O . PHE A 1 84 ? 0.727 4.746 -13.149 1.00 83.81 84 PHE A O 1
ATOM 649 N N . PRO A 1 85 ? -1.423 4.477 -13.755 1.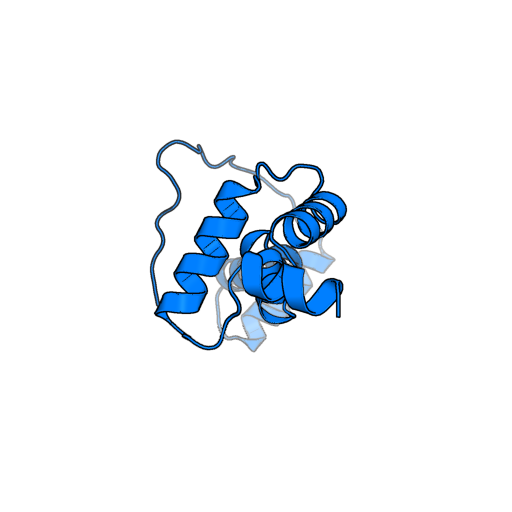00 80.06 85 PRO A N 1
ATOM 650 C CA . PRO A 1 85 ? -1.377 5.475 -14.834 1.00 80.06 85 PRO A CA 1
ATOM 651 C C . PRO A 1 85 ? -0.937 6.877 -14.394 1.00 80.06 85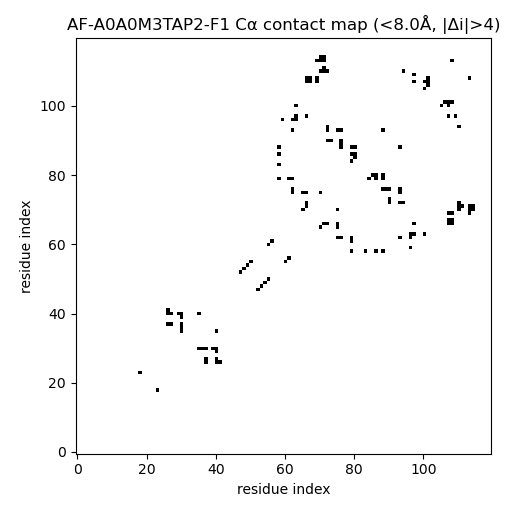 PRO A C 1
ATOM 653 O O . PRO A 1 85 ? -0.472 7.674 -15.201 1.00 80.06 85 PRO A O 1
ATOM 656 N N . HIS A 1 86 ? -1.082 7.193 -13.105 1.00 76.56 86 HIS A N 1
ATOM 657 C CA . HIS A 1 86 ? -0.676 8.473 -12.519 1.00 76.56 86 HIS A CA 1
ATOM 658 C C . HIS A 1 86 ? 0.718 8.438 -11.869 1.00 76.56 86 HIS A C 1
ATOM 660 O O . HIS A 1 86 ? 1.120 9.413 -11.230 1.00 76.56 86 HIS A O 1
ATOM 666 N N . ALA A 1 87 ? 1.445 7.320 -11.966 1.00 78.50 87 ALA A N 1
ATOM 667 C CA . ALA A 1 87 ? 2.792 7.221 -11.423 1.00 78.50 87 ALA A CA 1
ATOM 668 C C . ALA A 1 87 ? 3.766 8.097 -12.224 1.00 78.50 87 ALA A C 1
ATOM 670 O O . ALA A 1 87 ? 3.761 8.100 -13.448 1.00 78.50 87 ALA A O 1
ATOM 671 N N . GLN A 1 88 ? 4.657 8.798 -11.521 1.00 79.81 88 GLN A N 1
ATOM 672 C CA . GLN A 1 88 ? 5.746 9.578 -12.130 1.00 79.81 88 GLN A CA 1
ATOM 673 C C . GLN A 1 88 ? 7.014 8.738 -12.342 1.00 79.81 88 GLN A C 1
ATOM 675 O O . GLN A 1 88 ? 8.130 9.253 -12.351 1.00 79.81 88 GLN A O 1
ATOM 680 N N . THR A 1 89 ? 6.862 7.421 -12.433 1.00 81.69 89 THR A N 1
ATOM 681 C CA . THR A 1 89 ? 7.990 6.506 -12.571 1.00 81.69 89 THR A CA 1
ATOM 682 C C . THR A 1 89 ? 8.557 6.594 -13.972 1.00 81.69 89 THR A C 1
ATOM 684 O O . THR A 1 89 ? 7.819 6.597 -14.950 1.00 81.69 89 THR A O 1
ATOM 687 N N . SER A 1 90 ? 9.882 6.657 -14.052 1.00 89.69 90 SER A N 1
ATOM 688 C CA . SER A 1 90 ? 10.621 6.656 -15.308 1.00 89.69 90 SER A CA 1
ATOM 689 C C . SER A 1 90 ? 11.479 5.399 -15.434 1.00 89.69 90 SER A C 1
ATOM 691 O O . SER A 1 90 ? 11.700 4.666 -14.461 1.00 89.69 90 SER A O 1
ATOM 693 N N . ARG A 1 91 ? 12.030 5.176 -16.627 1.00 93.81 91 ARG A N 1
ATOM 694 C CA . ARG A 1 91 ? 12.970 4.081 -16.889 1.00 93.81 91 ARG A CA 1
ATOM 695 C C . ARG A 1 91 ? 14.189 4.136 -15.960 1.00 93.81 91 ARG A C 1
ATOM 697 O O . ARG A 1 91 ? 14.677 3.104 -15.506 1.00 93.81 91 ARG A O 1
ATOM 704 N N . GLU A 1 92 ? 14.652 5.336 -15.625 1.00 88.62 92 GLU A N 1
ATOM 705 C CA . GLU A 1 92 ? 15.768 5.583 -14.704 1.00 88.62 92 GLU A CA 1
ATOM 706 C C . GLU A 1 92 ? 15.419 5.161 -13.275 1.00 88.62 92 GLU A C 1
ATOM 708 O O . GLU A 1 92 ? 16.256 4.584 -12.580 1.00 88.62 92 GLU A O 1
ATOM 713 N N . SER A 1 93 ? 14.170 5.377 -12.851 1.00 86.25 93 SER A N 1
ATOM 714 C CA . SER A 1 93 ? 13.684 4.917 -11.544 1.00 86.25 93 SER A CA 1
ATOM 715 C C . SER A 1 93 ? 13.702 3.388 -11.462 1.00 86.25 93 SER A C 1
ATOM 717 O O . SER A 1 93 ? 14.169 2.818 -10.478 1.00 86.25 93 SER A O 1
ATOM 719 N N . VAL A 1 94 ? 13.276 2.707 -12.530 1.00 92.75 94 VAL A N 1
ATOM 720 C CA . VAL A 1 94 ? 13.345 1.240 -12.641 1.00 92.75 94 VAL A CA 1
ATOM 721 C C . VAL A 1 94 ? 14.796 0.744 -12.629 1.00 92.75 94 VAL A C 1
ATOM 723 O O . VAL A 1 94 ? 15.126 -0.202 -11.910 1.00 92.75 94 VAL A O 1
ATOM 726 N N . ALA A 1 95 ? 15.695 1.409 -13.358 1.00 93.00 95 ALA A N 1
ATOM 727 C CA . ALA A 1 95 ? 17.122 1.083 -13.353 1.00 93.00 95 ALA A CA 1
ATOM 728 C C . ALA A 1 95 ? 17.757 1.253 -11.958 1.00 93.00 95 ALA A C 1
ATOM 730 O O . ALA A 1 95 ? 18.613 0.453 -11.557 1.00 93.00 95 ALA A O 1
ATOM 731 N N . TRP A 1 96 ? 17.315 2.258 -11.196 1.00 92.38 96 TRP A N 1
ATOM 732 C CA . TRP A 1 96 ? 17.718 2.452 -9.806 1.00 92.38 96 TRP A CA 1
ATOM 733 C C . TRP A 1 96 ? 17.244 1.301 -8.912 1.00 92.38 96 TRP A C 1
ATOM 735 O O . TRP A 1 96 ? 18.071 0.730 -8.200 1.00 92.38 96 TRP A O 1
ATOM 745 N N . TYR A 1 97 ? 15.971 0.889 -9.005 1.00 89.19 97 TYR A N 1
ATOM 746 C CA . TYR A 1 97 ? 15.455 -0.273 -8.264 1.00 89.19 97 TYR A CA 1
ATOM 747 C C . TYR A 1 97 ? 16.251 -1.540 -8.583 1.00 89.19 97 TYR A C 1
ATOM 749 O O . TYR A 1 97 ? 16.693 -2.231 -7.669 1.00 89.19 97 TYR A O 1
ATOM 757 N N . ARG A 1 98 ? 16.545 -1.803 -9.862 1.00 94.19 98 ARG A N 1
ATOM 758 C CA . ARG A 1 98 ? 17.364 -2.957 -10.268 1.00 94.19 98 ARG A CA 1
ATOM 759 C C . ARG A 1 98 ? 18.760 -2.911 -9.648 1.00 94.19 98 ARG A C 1
ATOM 761 O O . ARG A 1 98 ? 19.263 -3.923 -9.167 1.00 94.19 98 ARG A O 1
ATOM 768 N N . SER A 1 99 ? 19.381 -1.734 -9.638 1.00 90.38 99 SER A N 1
ATOM 769 C CA . SER A 1 99 ? 20.700 -1.533 -9.032 1.00 90.38 99 SER A CA 1
ATOM 770 C C . SER A 1 99 ? 20.667 -1.735 -7.517 1.00 90.38 99 SER A C 1
ATOM 772 O O . SER A 1 99 ? 21.568 -2.364 -6.968 1.00 90.38 99 SER A O 1
ATOM 774 N N . LYS A 1 100 ? 19.623 -1.241 -6.841 1.00 91.38 100 LYS A N 1
ATOM 775 C CA . LYS A 1 100 ? 19.384 -1.465 -5.411 1.00 91.38 100 LYS A CA 1
ATOM 776 C C . LYS A 1 100 ? 19.222 -2.959 -5.112 1.00 91.38 100 LYS A C 1
ATOM 778 O O . LYS A 1 100 ? 19.970 -3.487 -4.300 1.00 91.38 100 LYS A O 1
ATOM 783 N N . MET A 1 101 ? 18.341 -3.652 -5.832 1.00 92.50 101 MET A N 1
ATOM 784 C CA . MET A 1 101 ? 18.113 -5.091 -5.665 1.00 92.50 101 MET A CA 1
ATOM 785 C C . MET A 1 101 ? 19.379 -5.918 -5.902 1.00 92.50 101 MET A C 1
ATOM 787 O O . MET A 1 101 ? 19.629 -6.870 -5.176 1.00 92.50 101 MET A O 1
ATOM 791 N N . ARG A 1 102 ? 20.217 -5.542 -6.877 1.00 93.06 102 ARG A N 1
ATOM 792 C CA . ARG A 1 102 ? 21.494 -6.227 -7.139 1.00 93.06 102 ARG A CA 1
ATOM 793 C C . ARG A 1 102 ? 22.524 -6.072 -6.025 1.00 93.06 102 ARG A C 1
ATOM 795 O O . ARG A 1 102 ? 23.371 -6.948 -5.880 1.00 93.06 102 ARG A O 1
ATOM 802 N N . LYS A 1 103 ? 22.475 -4.981 -5.251 1.00 87.62 103 LYS A N 1
ATOM 803 C CA . LYS A 1 103 ? 23.338 -4.819 -4.068 1.00 87.62 103 LYS A CA 1
ATOM 804 C C . LYS A 1 103 ? 22.975 -5.819 -2.973 1.00 87.62 103 LYS A C 1
ATOM 806 O O . LYS A 1 103 ? 23.863 -6.293 -2.278 1.00 87.62 103 LYS A O 1
ATOM 811 N N . GLU A 1 104 ? 21.689 -6.122 -2.836 1.00 88.38 104 GLU A N 1
ATOM 812 C CA . GLU A 1 104 ? 21.164 -7.063 -1.840 1.00 88.38 104 GLU A CA 1
ATOM 813 C C . GLU A 1 104 ? 21.229 -8.515 -2.340 1.00 88.38 104 GLU A C 1
ATOM 815 O O . GLU A 1 104 ? 21.485 -9.433 -1.566 1.00 88.38 104 GLU A O 1
ATOM 820 N N . 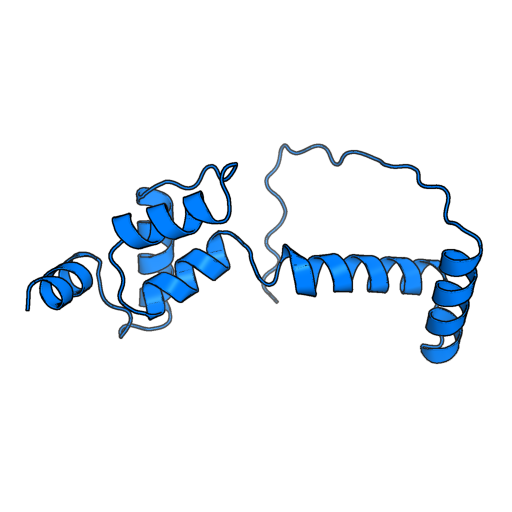ASN A 1 105 ? 21.047 -8.727 -3.645 1.00 90.06 105 ASN A N 1
ATOM 821 C CA . ASN A 1 105 ? 21.093 -10.029 -4.295 1.00 90.06 105 ASN A CA 1
ATOM 822 C C . ASN A 1 105 ? 21.772 -9.939 -5.680 1.00 90.06 105 ASN A C 1
ATOM 824 O O . ASN A 1 105 ? 21.118 -9.582 -6.669 1.00 90.06 105 ASN A O 1
ATOM 828 N N . PRO A 1 106 ? 23.056 -10.330 -5.795 1.00 90.06 106 PRO A N 1
ATOM 829 C CA . PRO A 1 106 ? 23.804 -10.290 -7.054 1.00 90.06 106 PRO A CA 1
ATOM 830 C C . PRO A 1 106 ? 23.205 -11.111 -8.209 1.00 90.06 106 PRO A C 1
ATOM 832 O O . PRO A 1 106 ? 23.562 -10.869 -9.361 1.00 90.06 106 PRO A O 1
ATOM 835 N N . ASN A 1 107 ? 22.286 -12.047 -7.932 1.00 90.81 107 ASN A N 1
ATOM 836 C CA . ASN A 1 107 ? 21.647 -12.891 -8.949 1.00 90.81 107 ASN A CA 1
ATOM 837 C C . ASN A 1 107 ? 20.540 -12.178 -9.742 1.00 90.81 107 ASN A C 1
ATOM 839 O O . ASN A 1 107 ? 20.065 -12.710 -10.747 1.00 90.81 107 ASN A O 1
ATOM 843 N N . VAL A 1 108 ? 20.106 -10.988 -9.313 1.00 92.31 108 VAL A N 1
ATOM 844 C CA . VAL A 1 108 ? 19.111 -10.199 -10.053 1.00 92.31 108 VAL A CA 1
ATOM 845 C C . VAL A 1 108 ? 19.716 -9.766 -11.397 1.00 92.31 108 VAL A C 1
ATOM 847 O O . VAL A 1 108 ? 20.745 -9.086 -11.397 1.00 92.31 108 VAL A O 1
ATOM 850 N N . PRO A 1 109 ? 19.124 -10.117 -12.554 1.00 92.38 109 PRO A N 1
ATOM 851 C CA . PRO A 1 109 ? 19.726 -9.837 -13.856 1.00 92.38 109 PRO A CA 1
ATOM 852 C C . PRO A 1 109 ? 19.813 -8.331 -14.125 1.00 92.38 109 PRO A C 1
ATOM 854 O O . PRO A 1 109 ? 18.920 -7.560 -13.770 1.00 92.38 109 PRO A O 1
ATOM 857 N N . THR A 1 110 ? 20.883 -7.896 -14.784 1.00 94.75 110 THR A N 1
ATOM 858 C CA . THR A 1 110 ? 20.979 -6.564 -15.391 1.00 94.75 110 THR A CA 1
ATOM 859 C C . THR A 1 110 ? 19.949 -6.407 -16.508 1.00 94.75 110 THR A C 1
ATOM 861 O O . THR A 1 110 ? 19.435 -7.386 -17.045 1.00 94.75 110 THR A O 1
ATOM 864 N N . ASP A 1 111 ? 19.669 -5.164 -16.897 1.00 95.19 111 ASP A N 1
ATOM 865 C CA . ASP A 1 111 ? 18.793 -4.879 -18.038 1.00 95.19 111 ASP A CA 1
ATOM 866 C C . ASP A 1 111 ? 19.298 -5.528 -19.340 1.00 95.19 111 ASP A C 1
ATOM 868 O O . ASP A 1 111 ? 18.529 -6.102 -20.105 1.00 95.19 111 ASP A O 1
ATOM 872 N N . ARG A 1 112 ? 20.621 -5.521 -19.547 1.00 93.06 112 ARG A N 1
ATOM 873 C CA . ARG A 1 112 ? 21.255 -6.174 -20.696 1.00 93.06 112 ARG A CA 1
ATOM 874 C C . ARG A 1 112 ? 21.058 -7.689 -20.669 1.00 93.06 112 ARG A C 1
ATOM 876 O O . ARG A 1 112 ? 20.706 -8.261 -21.692 1.00 93.06 112 ARG A O 1
ATOM 883 N N . GLU A 1 113 ? 21.280 -8.330 -19.523 1.00 93.31 113 GLU A N 1
ATOM 884 C CA . GLU A 1 113 ? 21.072 -9.777 -19.365 1.00 93.31 113 GLU A CA 1
ATOM 885 C C . GLU A 1 113 ? 19.599 -10.156 -19.560 1.00 93.31 113 GLU A C 1
ATOM 887 O O . GLU A 1 113 ? 19.309 -11.164 -20.198 1.00 93.31 113 GLU A O 1
ATOM 892 N N . ALA A 1 114 ? 18.673 -9.333 -19.060 1.00 93.06 114 ALA A N 1
ATOM 893 C CA . ALA A 1 114 ? 17.240 -9.503 -19.287 1.00 93.06 114 ALA A CA 1
ATOM 894 C C . ALA A 1 114 ? 16.883 -9.427 -20.781 1.00 93.06 114 ALA A C 1
ATOM 896 O O . ALA A 1 114 ? 16.142 -10.273 -21.275 1.00 93.06 114 ALA A O 1
ATOM 897 N N . ARG A 1 115 ? 17.458 -8.467 -21.518 1.00 92.69 115 ARG A N 1
ATOM 898 C CA . ARG A 1 115 ? 17.238 -8.329 -22.966 1.00 92.69 115 ARG A CA 1
ATOM 899 C C . ARG A 1 115 ? 17.767 -9.529 -23.753 1.00 92.69 115 ARG A C 1
ATOM 901 O O . ARG A 1 115 ? 17.039 -10.082 -24.564 1.00 92.69 115 ARG A O 1
ATOM 908 N N . VAL A 1 116 ? 18.983 -9.992 -23.458 1.00 90.94 116 VAL A N 1
ATOM 909 C CA . VAL A 1 116 ? 19.574 -11.163 -24.138 1.00 90.94 116 VAL A CA 1
ATOM 910 C C . VAL A 1 116 ? 18.713 -12.417 -23.950 1.00 90.94 116 VAL A C 1
ATOM 912 O O . VAL A 1 116 ? 18.497 -13.162 -24.900 1.00 90.94 116 VAL A O 1
ATOM 915 N N . ARG A 1 117 ? 18.161 -12.627 -22.748 1.00 87.75 117 ARG A N 1
ATOM 916 C CA . ARG A 1 117 ? 17.270 -13.766 -22.454 1.00 87.75 117 ARG A CA 1
ATOM 917 C C . ARG A 1 117 ? 15.935 -13.728 -23.202 1.00 87.75 117 ARG A C 1
ATOM 919 O O . ARG A 1 117 ? 15.284 -14.758 -23.279 1.00 87.75 117 ARG A O 1
ATOM 926 N N . ARG A 1 118 ? 15.502 -12.562 -23.690 1.00 76.19 118 ARG A N 1
ATOM 927 C CA . ARG A 1 118 ? 14.270 -12.402 -24.485 1.00 76.19 118 ARG A CA 1
ATOM 928 C C . ARG A 1 118 ? 14.484 -12.673 -25.971 1.00 76.19 118 ARG A C 1
ATOM 930 O O . ARG A 1 118 ? 13.527 -12.984 -26.666 1.00 76.19 118 ARG A O 1
ATOM 937 N N . GLU A 1 119 ? 15.715 -12.502 -26.437 1.00 71.12 119 GLU A N 1
ATOM 938 C CA . GLU A 1 119 ? 16.121 -12.692 -27.833 1.00 71.12 119 GLU A CA 1
ATOM 939 C C . GLU A 1 119 ? 16.638 -14.119 -28.108 1.00 71.12 119 GLU A C 1
ATOM 941 O O . GLU A 1 119 ? 16.912 -14.449 -29.260 1.00 71.12 119 GLU A O 1
ATOM 946 N N . SER A 1 120 ? 16.781 -14.943 -27.060 1.00 57.28 120 SER A N 1
ATOM 947 C CA . SER A 1 120 ? 17.199 -16.355 -27.114 1.00 57.28 120 SER A CA 1
ATOM 948 C C . SER A 1 120 ? 15.997 -17.289 -27.042 1.00 57.28 120 SER A C 1
ATOM 950 O O . SER A 1 120 ? 16.027 -18.323 -27.741 1.00 57.28 120 SER A O 1
#

pLDDT: mean 83.4, std 14.83, range [35.25, 97.12]

Radius of gyration: 19.93 Å; Cα contacts (8 Å, |Δi|>4): 80; chains: 1; bounding box: 47×36×52 Å

Secondary structure (DSSP, 8-state):
----PPPTT-PPPP---PPPHHHHHHHHHHHHHHT--HHHHHHHHHHHHIIIIISTT-HHHHHHHHHHTT--HHHHHHHHHHH-TT----HHHHHHHHHHHHHH-TTSPPHHHHHHHHH-

Sequence (120 aa):
MSGEKPSPGRRLKRISVALQEDQYIGLEEVAEDMGVTLADAAREAINSYLLTEHWGQTVGKLAEAEIAKGLTNEEVLERVLAKFPHAQTSRESVAWYRSKMRKENPNVPTDREARVRRES

Foldseek 3Di:
DDDPDPDPDDDDDDDDDDDDPVRQVVLVVQCVVVVHDSVVSVVVVVCCCCVVPPVCDDLLNQLLVVLQVLAALVVSVVVSCVVVVPDPDDSVNSQVSLVVVCVVPVPRDHNVRSVVVVVD